Protein AF-A0A4Q3UZF4-F1 (afdb_monomer)

Mean predicted aligned error: 8.97 Å

Secondary structure (DSSP, 8-state):
--SSTTTTTTS-----PPP-EEEEEEEEEETTEEEEEEEEEEHHHHHHHHHS--TTEEEGGGGEEEE--STT--EEEE--EEEEEEETTEEEEEEEEEEPPPS--TTSSGGG--EEEEEEEETTEEEEEEEE-TT--SSEEEEEEEEETTPPPEEEEEEHHHHHH--

Structure (mmCIF, N/CA/C/O backbone):
data_AF-A0A4Q3UZF4-F1
#
_entry.id   AF-A0A4Q3UZF4-F1
#
loop_
_atom_site.group_PDB
_atom_site.id
_atom_site.type_symbol
_atom_site.label_atom_id
_atom_site.label_alt_id
_atom_site.label_comp_id
_atom_site.label_asym_id
_atom_site.label_entity_id
_atom_site.label_seq_id
_atom_site.pdbx_PDB_ins_code
_atom_site.Cartn_x
_atom_site.Cartn_y
_atom_site.Cartn_z
_atom_site.occupancy
_atom_site.B_iso_or_equiv
_atom_site.auth_seq_id
_atom_site.auth_comp_id
_atom_site.auth_asym_id
_atom_site.auth_atom_id
_atom_site.pdbx_PDB_model_num
ATOM 1 N N . MET A 1 1 ? 32.418 9.146 -54.379 1.00 48.56 1 MET A N 1
ATOM 2 C CA . MET A 1 1 ? 31.171 9.665 -53.769 1.00 48.56 1 MET A CA 1
ATOM 3 C C . MET A 1 1 ? 30.670 8.679 -52.709 1.00 48.56 1 MET A C 1
ATOM 5 O O . MET A 1 1 ? 29.606 8.103 -52.853 1.00 48.56 1 MET A O 1
ATOM 9 N N . LEU A 1 2 ? 31.470 8.438 -51.662 1.00 50.88 2 LEU A N 1
ATOM 10 C CA . LEU A 1 2 ? 31.242 7.366 -50.677 1.00 50.88 2 LEU A CA 1
ATOM 11 C C . LEU A 1 2 ? 31.530 7.867 -49.247 1.00 50.88 2 LEU A C 1
ATOM 13 O O . LEU A 1 2 ? 32.236 7.228 -48.479 1.00 50.88 2 LEU A O 1
ATOM 17 N N . ARG A 1 3 ? 31.091 9.090 -48.927 1.00 49.50 3 ARG A N 1
ATOM 18 C CA . ARG A 1 3 ? 31.349 9.731 -47.620 1.00 49.50 3 ARG A CA 1
ATOM 19 C C . ARG A 1 3 ? 30.110 10.315 -46.938 1.00 49.50 3 ARG A C 1
ATOM 21 O O . ARG A 1 3 ? 30.219 10.777 -45.814 1.00 49.50 3 ARG A O 1
ATOM 28 N N . ILE A 1 4 ? 28.942 10.258 -47.579 1.00 53.59 4 ILE A N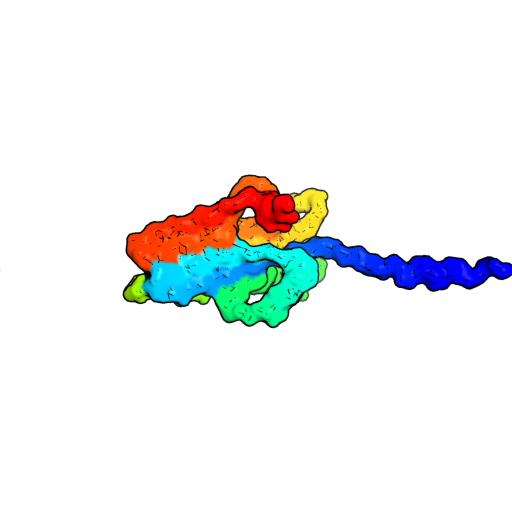 1
ATOM 29 C CA . ILE A 1 4 ? 27.703 10.862 -47.051 1.00 53.59 4 ILE A CA 1
ATOM 30 C C . ILE A 1 4 ? 26.788 9.813 -46.385 1.00 53.59 4 ILE A C 1
ATOM 32 O O . ILE A 1 4 ? 25.947 10.158 -45.567 1.00 53.59 4 ILE A O 1
ATOM 36 N N . VAL A 1 5 ? 27.001 8.516 -46.638 1.00 54.41 5 VAL A N 1
ATOM 37 C CA . VAL A 1 5 ? 26.122 7.446 -46.119 1.00 54.41 5 VAL A CA 1
ATOM 38 C C . VAL A 1 5 ? 26.369 7.127 -44.632 1.00 54.41 5 VAL A C 1
ATOM 40 O O . VAL A 1 5 ? 25.468 6.648 -43.953 1.00 54.41 5 VAL A O 1
ATOM 43 N N . PHE A 1 6 ? 27.541 7.457 -44.074 1.00 51.72 6 PHE A N 1
ATOM 44 C CA . PHE A 1 6 ? 27.868 7.141 -42.672 1.00 51.72 6 PHE A CA 1
ATOM 45 C C . PHE A 1 6 ? 27.274 8.113 -41.637 1.00 51.72 6 PHE A C 1
ATOM 47 O O . PHE A 1 6 ? 27.162 7.759 -40.468 1.00 51.72 6 PHE A O 1
ATOM 54 N N . LEU A 1 7 ? 26.875 9.322 -42.045 1.00 50.78 7 LEU A N 1
ATOM 55 C CA . LEU A 1 7 ? 26.377 10.355 -41.125 1.00 50.78 7 LEU A CA 1
ATOM 56 C C . LEU A 1 7 ? 24.872 10.248 -40.832 1.00 50.78 7 LEU A C 1
ATOM 58 O O . LEU A 1 7 ? 24.401 10.850 -39.875 1.00 50.78 7 LEU A O 1
ATOM 62 N N . VAL A 1 8 ? 24.126 9.452 -41.605 1.00 52.78 8 VAL A N 1
ATOM 63 C CA . VAL A 1 8 ? 22.668 9.297 -41.438 1.00 52.78 8 VAL A CA 1
ATOM 64 C C . VAL A 1 8 ? 22.308 8.161 -40.464 1.00 52.78 8 VAL A C 1
ATOM 66 O O . VAL A 1 8 ? 21.273 8.221 -39.810 1.00 52.78 8 VAL A O 1
ATOM 69 N N . LEU A 1 9 ? 23.182 7.165 -40.278 1.00 50.00 9 LEU A N 1
ATOM 70 C CA . LEU A 1 9 ? 22.939 6.015 -39.385 1.00 50.00 9 LEU A CA 1
ATOM 71 C C . LEU A 1 9 ? 23.111 6.319 -37.884 1.00 50.00 9 LEU A C 1
ATOM 73 O O . LEU A 1 9 ? 22.697 5.519 -37.052 1.00 50.00 9 LEU A O 1
ATOM 77 N N . LEU A 1 10 ? 23.689 7.470 -37.526 1.00 50.47 10 LEU A N 1
ATOM 78 C CA . LEU A 1 10 ? 23.892 7.893 -36.131 1.00 50.47 10 LEU A CA 1
ATOM 79 C C . LEU A 1 10 ? 22.755 8.768 -35.580 1.00 50.47 10 LEU A C 1
ATOM 81 O O . LEU A 1 10 ? 22.780 9.125 -34.408 1.00 50.47 10 LEU A O 1
ATOM 85 N N . TRP A 1 11 ? 21.770 9.137 -36.404 1.00 47.12 11 TRP A N 1
ATOM 86 C CA . TRP A 1 11 ? 20.652 10.003 -35.992 1.00 47.12 11 TRP A CA 1
ATOM 87 C C . TRP A 1 11 ? 19.342 9.251 -35.744 1.00 47.12 11 TRP A C 1
ATOM 89 O O . TRP A 1 11 ? 18.375 9.837 -35.267 1.00 47.12 11 TRP A O 1
ATOM 99 N N . SER A 1 12 ? 19.308 7.949 -36.022 1.00 47.69 12 SER A N 1
ATOM 100 C CA . SER A 1 12 ? 18.148 7.089 -35.779 1.00 47.69 12 SER A CA 1
ATOM 101 C C . SER A 1 12 ? 18.315 6.165 -34.577 1.00 47.69 12 SER A C 1
ATOM 103 O O . SER A 1 12 ? 17.505 5.257 -34.405 1.00 47.69 12 SER A O 1
ATOM 105 N N . SER A 1 13 ? 19.308 6.390 -33.709 1.00 45.62 13 SER A N 1
ATOM 106 C CA . SER A 1 13 ? 19.276 5.847 -32.349 1.00 45.62 13 SER A CA 1
ATOM 107 C C . SER A 1 13 ? 18.225 6.616 -31.548 1.00 45.62 13 SER A C 1
ATOM 109 O O . SER A 1 13 ? 18.544 7.352 -30.614 1.00 45.62 13 SER A O 1
ATOM 111 N N . GLN A 1 14 ? 16.958 6.482 -31.954 1.00 50.16 14 GLN A N 1
ATOM 112 C CA . GLN A 1 14 ? 15.856 6.663 -31.031 1.00 50.16 14 GLN A CA 1
ATOM 113 C C . GLN A 1 14 ? 16.175 5.722 -29.882 1.00 50.16 14 GLN A C 1
ATOM 115 O O . GLN A 1 14 ? 16.264 4.508 -30.063 1.00 50.16 14 GLN A O 1
ATOM 120 N N . THR A 1 15 ? 16.497 6.311 -28.739 1.00 48.44 15 THR A N 1
ATOM 121 C CA . THR A 1 15 ? 16.644 5.601 -27.486 1.00 48.44 15 THR A CA 1
ATOM 122 C C . THR A 1 15 ? 15.417 4.713 -27.343 1.00 48.44 15 THR A C 1
ATOM 124 O O . THR A 1 15 ? 14.301 5.200 -27.198 1.00 48.44 15 THR A O 1
ATOM 127 N N . ALA A 1 16 ? 15.595 3.401 -27.475 1.00 46.44 16 ALA A N 1
ATOM 128 C CA . ALA A 1 16 ? 14.591 2.457 -27.032 1.00 46.44 16 ALA A CA 1
ATOM 129 C C . ALA A 1 16 ? 14.606 2.563 -25.507 1.00 46.44 16 ALA A C 1
ATOM 131 O O . ALA A 1 16 ? 15.459 1.970 -24.846 1.00 46.44 16 ALA A O 1
ATOM 132 N N . TRP A 1 17 ? 13.760 3.433 -24.956 1.00 53.84 17 TRP A N 1
ATOM 133 C CA . TRP A 1 17 ? 13.537 3.477 -23.520 1.00 53.84 17 TRP A CA 1
ATOM 134 C C . TRP A 1 17 ? 12.964 2.111 -23.155 1.00 53.84 17 TRP A C 1
ATOM 136 O O . TRP A 1 17 ? 11.945 1.704 -23.708 1.00 53.84 17 TRP A O 1
ATOM 146 N N . ALA A 1 18 ? 13.673 1.363 -22.310 1.00 64.12 18 ALA A N 1
ATOM 147 C CA . ALA A 1 18 ? 13.133 0.125 -21.773 1.00 64.12 18 ALA A CA 1
ATOM 148 C C . ALA A 1 18 ? 11.822 0.453 -21.051 1.00 64.12 18 ALA A C 1
ATOM 150 O O . ALA A 1 18 ? 11.775 1.429 -20.299 1.00 64.12 18 ALA A O 1
ATOM 151 N N . ASP A 1 19 ? 10.779 -0.344 -21.286 1.00 73.38 19 ASP A N 1
ATOM 152 C CA . ASP A 1 19 ? 9.473 -0.086 -20.690 1.00 73.38 19 ASP A CA 1
ATOM 153 C C . ASP A 1 19 ? 9.581 -0.044 -19.158 1.00 73.38 19 ASP A C 1
ATOM 155 O O . ASP A 1 19 ? 10.018 -1.002 -18.506 1.00 73.38 19 ASP A O 1
ATOM 159 N N . GLN A 1 20 ? 9.177 1.083 -18.572 1.00 80.62 20 GLN A N 1
ATOM 160 C CA . GLN A 1 20 ? 9.200 1.297 -17.132 1.00 80.62 20 GLN A CA 1
ATOM 161 C C . GLN A 1 20 ? 7.783 1.229 -16.569 1.00 80.62 20 GLN A C 1
ATOM 163 O O . GLN A 1 20 ? 6.908 2.018 -16.924 1.00 80.62 20 GLN A O 1
ATOM 168 N N . LEU A 1 21 ? 7.574 0.291 -15.647 1.00 84.62 21 LEU A N 1
ATOM 169 C CA . LEU A 1 21 ? 6.347 0.177 -14.870 1.00 84.62 21 LEU A CA 1
ATOM 170 C C . LEU A 1 21 ? 6.420 1.080 -13.638 1.00 84.62 21 LEU A C 1
ATOM 172 O O . LEU A 1 21 ? 7.384 1.021 -12.873 1.00 84.62 21 LEU A O 1
ATOM 176 N N . TYR A 1 22 ? 5.356 1.836 -13.402 1.00 88.06 22 TYR A N 1
ATOM 177 C CA . TYR A 1 22 ? 5.153 2.641 -12.208 1.00 88.06 22 TYR A CA 1
ATOM 178 C C . TYR A 1 22 ? 3.962 2.091 -11.432 1.00 88.06 22 TYR A C 1
ATOM 180 O O . TYR A 1 22 ? 2.883 1.929 -11.999 1.00 88.06 22 TYR A O 1
ATOM 188 N N . VAL A 1 23 ? 4.140 1.828 -10.136 1.00 90.12 23 VAL A N 1
ATOM 189 C CA . VAL A 1 23 ? 3.069 1.359 -9.246 1.00 90.12 23 VAL A CA 1
ATOM 190 C C . VAL A 1 23 ? 2.792 2.410 -8.183 1.00 90.12 23 VAL A C 1
ATOM 192 O O . VAL A 1 23 ? 3.702 2.949 -7.559 1.00 90.12 23 VAL A O 1
ATOM 195 N N . PHE A 1 24 ? 1.517 2.691 -7.952 1.00 93.38 24 PHE A N 1
ATOM 196 C CA . PHE A 1 24 ? 1.065 3.680 -6.988 1.00 93.38 24 PHE A CA 1
ATOM 197 C C . PHE A 1 24 ? 0.099 3.057 -5.992 1.00 93.38 24 PHE A C 1
ATOM 199 O O . PHE A 1 24 ? -0.706 2.195 -6.343 1.00 93.38 24 PHE A O 1
ATOM 206 N N . VAL A 1 25 ? 0.131 3.554 -4.757 1.00 95.75 25 VAL A N 1
ATOM 207 C CA . VAL A 1 25 ? -0.878 3.246 -3.740 1.00 95.75 25 VAL A CA 1
ATOM 208 C C . VAL A 1 25 ? -1.564 4.530 -3.314 1.00 95.75 25 VAL A C 1
ATOM 210 O O . VAL A 1 25 ? -0.919 5.441 -2.798 1.00 95.75 25 VAL A O 1
ATOM 213 N N . GLY A 1 26 ? -2.874 4.601 -3.538 1.00 96.31 26 GLY A N 1
ATOM 214 C CA . GLY A 1 26 ? -3.734 5.693 -3.091 1.00 96.31 26 GLY A CA 1
ATOM 215 C C . GLY A 1 26 ? -4.594 5.286 -1.898 1.00 96.31 26 GLY A C 1
ATOM 216 O O . GLY A 1 26 ? -5.150 4.191 -1.900 1.00 96.31 26 GLY A O 1
ATOM 217 N N . VAL A 1 27 ? -4.744 6.172 -0.913 1.00 97.50 27 VAL A N 1
ATOM 218 C CA . VAL A 1 27 ? -5.608 5.999 0.265 1.00 97.50 27 VAL A CA 1
ATOM 219 C C . VAL A 1 27 ? -6.618 7.145 0.324 1.00 97.50 27 VAL A C 1
ATOM 221 O O . VAL A 1 27 ? -6.281 8.273 0.660 1.00 97.50 27 VAL A O 1
ATOM 224 N N . ASP A 1 28 ? -7.873 6.874 -0.005 1.00 97.00 28 ASP A N 1
ATOM 225 C CA . ASP A 1 28 ? -8.987 7.821 0.073 1.00 97.00 28 ASP A CA 1
ATOM 226 C C . ASP A 1 28 ? -9.850 7.519 1.301 1.00 97.00 28 ASP A C 1
ATOM 228 O O . ASP A 1 28 ? -10.301 6.387 1.501 1.00 97.00 28 ASP A O 1
ATOM 232 N N . CYS A 1 29 ? -10.075 8.535 2.128 1.00 95.94 29 CYS A N 1
ATOM 233 C CA . CYS A 1 29 ? -10.799 8.410 3.380 1.00 95.94 29 CYS A CA 1
ATOM 234 C C . CYS A 1 29 ? -11.922 9.437 3.445 1.00 95.94 29 CYS A C 1
ATOM 236 O O . CYS A 1 29 ? -11.708 10.644 3.383 1.00 95.94 29 CYS A O 1
ATOM 238 N N . THR A 1 30 ? -13.137 8.923 3.598 1.00 95.62 30 THR A N 1
ATOM 239 C CA . THR A 1 30 ? -14.368 9.692 3.775 1.00 95.62 30 THR A CA 1
ATOM 240 C C . THR A 1 30 ? -15.115 9.148 4.993 1.00 95.62 30 THR A C 1
ATOM 242 O O . THR A 1 30 ? -14.923 7.978 5.343 1.00 95.62 30 THR A O 1
ATOM 245 N N . PRO A 1 31 ? -16.045 9.913 5.586 1.00 94.88 31 PRO A N 1
ATOM 246 C CA . PRO A 1 31 ? -16.837 9.429 6.716 1.00 94.88 31 PRO A CA 1
ATOM 247 C C . PRO A 1 31 ? -17.636 8.146 6.429 1.00 94.88 31 PRO A C 1
ATOM 249 O O . PRO A 1 31 ? -18.032 7.454 7.362 1.00 94.88 31 PRO A O 1
ATOM 252 N N . GLN A 1 32 ? -17.883 7.810 5.158 1.00 95.75 32 GLN A N 1
ATOM 253 C CA . GLN A 1 32 ? -18.674 6.650 4.736 1.00 95.75 32 GLN A CA 1
ATOM 254 C C . GLN A 1 32 ? -17.826 5.484 4.216 1.00 95.75 32 GLN A C 1
ATOM 256 O O . GLN A 1 32 ? -18.308 4.345 4.188 1.00 95.75 32 GLN A O 1
ATOM 261 N N . ARG A 1 33 ? -16.579 5.743 3.795 1.00 96.69 33 ARG A N 1
ATOM 262 C CA . ARG A 1 33 ? -15.685 4.711 3.259 1.00 96.69 33 ARG A CA 1
ATOM 263 C C . ARG A 1 33 ? -14.205 5.030 3.450 1.00 96.69 33 ARG A C 1
ATOM 265 O O . ARG A 1 33 ? -13.780 6.169 3.272 1.00 96.69 33 ARG A O 1
ATOM 272 N N . ILE A 1 34 ? -13.427 3.976 3.653 1.00 97.56 34 ILE A N 1
ATOM 273 C CA . ILE A 1 34 ? -11.987 3.945 3.393 1.00 97.56 34 ILE A CA 1
ATOM 274 C C . ILE A 1 34 ? -11.803 3.164 2.098 1.00 97.56 34 ILE A C 1
ATOM 276 O O . ILE A 1 34 ? -12.303 2.043 1.986 1.00 97.56 34 ILE A O 1
ATOM 280 N N . GLN A 1 35 ? -11.119 3.742 1.118 1.00 97.81 35 GLN A N 1
ATOM 281 C CA . GLN A 1 35 ? -10.757 3.070 -0.120 1.00 97.81 35 GLN A CA 1
ATOM 282 C C . GLN A 1 35 ? -9.257 3.174 -0.352 1.00 97.81 35 GLN A C 1
ATOM 284 O O . GLN A 1 35 ? -8.687 4.255 -0.388 1.00 97.81 35 GLN A O 1
ATOM 289 N N . ILE 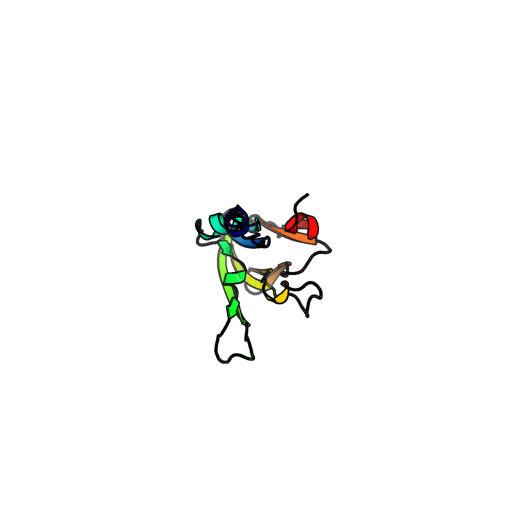A 1 36 ? -8.639 2.030 -0.592 1.00 97.88 36 ILE A N 1
ATOM 290 C CA . ILE A 1 36 ? -7.244 1.914 -0.978 1.00 97.88 36 ILE A CA 1
ATOM 291 C C . ILE A 1 36 ? -7.224 1.362 -2.393 1.00 97.88 36 ILE A C 1
ATOM 293 O O . ILE A 1 36 ? -8.000 0.453 -2.711 1.00 97.88 36 ILE A O 1
ATOM 297 N N . LYS A 1 37 ? -6.399 1.944 -3.257 1.00 96.81 37 LYS A N 1
ATOM 298 C CA . LYS A 1 37 ? -6.245 1.518 -4.649 1.00 96.81 37 LYS A CA 1
ATOM 299 C C . LYS A 1 37 ? -4.779 1.298 -4.962 1.00 96.81 37 LYS A C 1
ATOM 301 O O . LYS A 1 37 ? -3.958 2.155 -4.642 1.00 96.81 37 LYS A O 1
ATOM 306 N N . PHE A 1 38 ? -4.499 0.175 -5.608 1.00 94.12 38 PHE A N 1
ATOM 307 C CA . PHE A 1 38 ? -3.234 -0.056 -6.285 1.00 94.12 38 PHE A CA 1
ATOM 308 C C . PHE A 1 38 ? -3.447 0.279 -7.754 1.00 94.12 38 PHE A C 1
ATOM 310 O O . PHE A 1 38 ? -4.379 -0.217 -8.387 1.00 94.12 38 PHE A O 1
ATOM 317 N N . GLU A 1 39 ? -2.621 1.173 -8.270 1.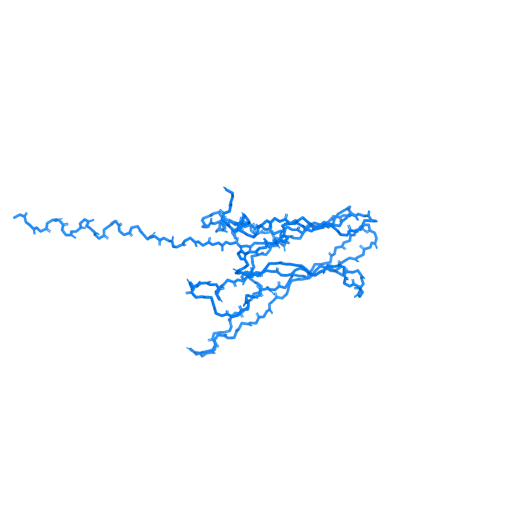00 92.62 39 GLU A N 1
ATOM 318 C CA . GLU A 1 39 ? -2.693 1.660 -9.642 1.00 92.62 39 GLU A CA 1
ATOM 319 C C . GLU A 1 39 ? -1.353 1.416 -10.317 1.00 92.62 39 GLU A C 1
ATOM 321 O O . GLU A 1 39 ? -0.311 1.418 -9.660 1.00 92.62 39 GLU A O 1
ATOM 326 N N . ARG A 1 40 ? -1.383 1.211 -11.631 1.00 88.69 40 ARG A N 1
ATOM 327 C CA . ARG A 1 40 ? -0.185 0.992 -12.429 1.00 88.69 40 ARG A CA 1
ATOM 328 C C . ARG A 1 40 ? -0.240 1.799 -13.708 1.00 88.69 40 ARG A C 1
ATOM 330 O O . ARG A 1 40 ? -1.315 1.961 -14.279 1.00 88.69 40 ARG A O 1
ATOM 337 N N . ALA A 1 41 ? 0.914 2.246 -14.167 1.00 89.75 41 ALA A N 1
ATOM 338 C CA . ALA A 1 41 ? 1.061 2.962 -15.422 1.00 89.75 41 ALA A CA 1
ATOM 339 C C . ALA A 1 41 ? 2.424 2.649 -16.035 1.00 89.75 41 ALA A C 1
ATOM 341 O O . ALA A 1 41 ? 3.390 2.411 -15.310 1.00 89.75 41 ALA A O 1
ATOM 342 N N . TRP A 1 42 ? 2.495 2.641 -17.362 1.00 86.50 42 TRP A N 1
ATOM 343 C CA . TRP A 1 42 ? 3.738 2.400 -18.091 1.00 86.50 42 TRP A CA 1
ATOM 344 C C . TRP A 1 42 ? 4.264 3.703 -18.688 1.00 86.50 42 TRP A C 1
ATOM 346 O O . TRP A 1 42 ? 3.490 4.536 -19.167 1.00 86.50 42 TRP A O 1
ATOM 356 N N . ASN A 1 43 ? 5.587 3.856 -18.699 1.00 87.31 43 ASN A N 1
ATOM 357 C CA . ASN A 1 43 ? 6.296 4.901 -19.438 1.00 87.31 43 ASN A CA 1
ATOM 358 C C . ASN A 1 43 ? 5.745 6.308 -19.131 1.00 87.31 43 ASN A C 1
ATOM 360 O O . ASN A 1 43 ? 5.543 6.662 -17.968 1.00 87.31 43 ASN A O 1
ATOM 364 N N . GLY A 1 44 ? 5.460 7.100 -20.171 1.00 89.12 44 GLY A N 1
ATOM 365 C CA . GLY A 1 44 ? 5.004 8.485 -20.046 1.00 89.12 44 GLY A CA 1
ATOM 366 C C . GLY A 1 44 ? 3.710 8.668 -19.243 1.00 89.12 44 GLY A C 1
ATOM 367 O O . GLY A 1 44 ? 3.521 9.720 -18.638 1.00 89.12 44 GLY A O 1
ATOM 368 N N . GLU A 1 45 ? 2.832 7.660 -19.166 1.00 90.12 45 GLU A N 1
ATOM 369 C CA . GLU A 1 45 ? 1.655 7.728 -18.287 1.00 90.12 45 GLU A CA 1
ATOM 370 C C . GLU A 1 45 ? 2.076 7.711 -16.810 1.00 90.12 45 GLU A C 1
ATOM 372 O O . GLU A 1 45 ? 1.575 8.496 -16.003 1.00 90.12 45 GLU A O 1
ATOM 377 N N . GLY A 1 46 ? 3.043 6.863 -16.458 1.00 89.75 46 GLY A N 1
ATOM 378 C CA . GLY A 1 46 ? 3.591 6.805 -15.106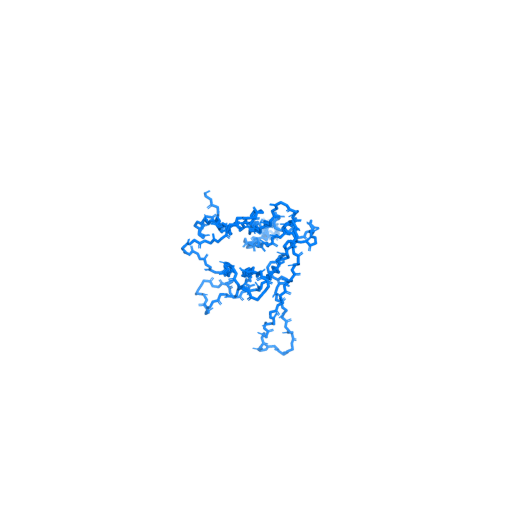 1.00 89.75 46 GLY A CA 1
ATOM 379 C C . GLY A 1 46 ? 4.354 8.074 -14.735 1.00 89.75 46 GLY A C 1
ATOM 380 O O . GLY A 1 46 ? 4.170 8.604 -13.637 1.00 89.75 46 GLY A O 1
ATOM 381 N N . GLU A 1 47 ? 5.130 8.624 -15.670 1.00 91.50 47 GLU A N 1
ATOM 382 C CA . GLU A 1 47 ? 5.781 9.928 -15.504 1.00 91.50 47 GLU A CA 1
ATOM 383 C C . GLU A 1 47 ? 4.757 11.048 -15.281 1.00 91.50 47 GLU A C 1
ATOM 385 O O . GLU A 1 47 ? 4.896 11.853 -14.357 1.00 91.50 47 GLU A O 1
ATOM 390 N N . LEU A 1 48 ? 3.671 11.066 -16.058 1.00 92.06 48 LEU A N 1
ATOM 391 C CA . LEU A 1 48 ? 2.589 12.029 -15.874 1.00 92.06 48 LEU A CA 1
ATOM 392 C C . LEU A 1 48 ? 1.960 11.890 -14.481 1.00 92.06 48 LEU A C 1
ATOM 394 O O . LEU A 1 48 ? 1.765 12.892 -13.790 1.00 92.06 48 LEU A O 1
ATOM 398 N N . MET A 1 49 ? 1.704 10.665 -14.020 1.00 91.06 49 MET A N 1
ATOM 399 C CA . MET A 1 49 ? 1.177 10.421 -12.674 1.00 91.06 49 MET A CA 1
ATOM 400 C C . MET A 1 49 ? 2.125 10.899 -11.567 1.00 91.06 49 MET A C 1
ATOM 402 O O . MET A 1 49 ? 1.653 11.408 -10.548 1.00 91.06 49 MET A O 1
ATOM 406 N N . LEU A 1 50 ? 3.445 10.800 -11.764 1.00 90.69 50 LEU A N 1
ATOM 407 C CA . LEU A 1 50 ? 4.436 11.344 -10.828 1.00 90.69 50 LEU A CA 1
ATOM 408 C C . LEU A 1 50 ? 4.387 12.868 -10.733 1.00 90.69 50 LEU A C 1
ATOM 410 O O . LEU A 1 50 ? 4.632 13.411 -9.653 1.00 90.69 50 LEU A O 1
ATOM 414 N N . THR A 1 51 ? 4.076 13.559 -11.833 1.00 90.50 51 THR A N 1
ATOM 415 C CA . THR A 1 51 ? 3.905 15.022 -11.824 1.00 90.50 51 THR A CA 1
ATOM 416 C C . THR A 1 51 ? 2.578 15.446 -11.187 1.00 90.50 51 THR A C 1
ATOM 418 O O . THR A 1 51 ? 2.517 16.465 -10.501 1.00 90.50 51 THR A O 1
ATOM 421 N N . GLN A 1 52 ? 1.523 14.637 -11.322 1.00 87.94 52 GLN A N 1
ATOM 422 C CA . GLN A 1 52 ? 0.187 14.891 -10.768 1.00 87.94 52 GLN A CA 1
ATOM 423 C C . GLN A 1 52 ? 0.040 14.386 -9.322 1.00 87.94 52 GLN A C 1
ATOM 425 O O . GLN A 1 52 ? -0.904 13.662 -8.979 1.00 87.94 52 GLN A O 1
ATOM 430 N N . ARG A 1 53 ? 0.985 14.760 -8.453 1.00 76.31 53 ARG A N 1
ATOM 431 C CA . ARG A 1 53 ? 1.041 14.279 -7.064 1.00 76.31 53 ARG A CA 1
ATOM 432 C C . ARG A 1 53 ? -0.244 14.601 -6.303 1.00 76.31 53 ARG A C 1
ATOM 434 O O . ARG A 1 53 ? -0.689 15.746 -6.260 1.00 76.31 53 ARG A O 1
ATOM 441 N N . ARG A 1 54 ? -0.797 13.590 -5.629 1.00 83.88 54 ARG A N 1
ATOM 442 C CA . ARG A 1 54 ? -1.858 13.763 -4.627 1.00 83.88 54 ARG A CA 1
ATOM 443 C C . ARG A 1 54 ? -1.290 13.450 -3.241 1.00 83.88 54 ARG A C 1
ATOM 445 O O . ARG A 1 54 ? -0.535 12.489 -3.129 1.00 83.88 54 ARG A O 1
ATOM 452 N N . PRO A 1 55 ? -1.655 14.189 -2.177 1.00 85.88 55 PRO A N 1
ATOM 453 C CA . PRO A 1 55 ? -1.077 13.996 -0.838 1.00 85.88 55 PRO A CA 1
ATOM 454 C C . PRO A 1 55 ? -1.256 12.585 -0.262 1.00 85.88 55 PRO A C 1
ATOM 456 O O . PRO A 1 55 ? -0.487 12.147 0.589 1.00 85.88 55 PRO A O 1
ATOM 459 N N . ASN A 1 56 ? -2.287 11.885 -0.723 1.00 91.19 56 ASN A N 1
ATOM 460 C CA . ASN A 1 56 ? -2.705 10.570 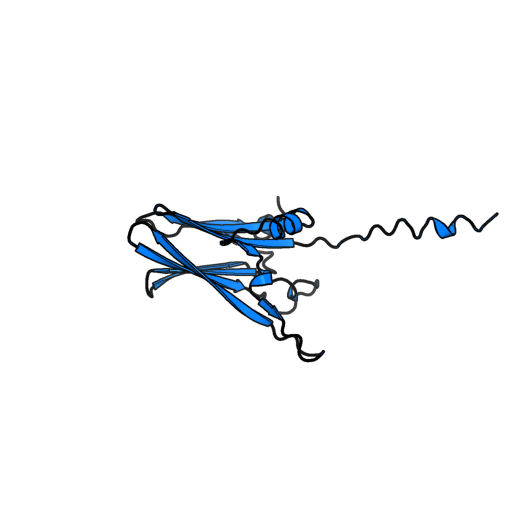-0.265 1.00 91.19 56 ASN A CA 1
ATOM 461 C C . ASN A 1 56 ? -2.430 9.460 -1.291 1.00 91.19 56 ASN A C 1
ATOM 463 O O . ASN A 1 56 ? -3.067 8.408 -1.242 1.00 91.19 56 ASN A O 1
ATOM 467 N N . ARG A 1 57 ? -1.535 9.706 -2.250 1.00 94.62 57 ARG A N 1
ATOM 468 C CA . ARG A 1 57 ? -1.093 8.731 -3.245 1.00 94.62 57 ARG A CA 1
ATOM 469 C C . ARG A 1 57 ? 0.427 8.747 -3.306 1.00 94.62 57 ARG A C 1
ATOM 471 O O . ARG A 1 57 ? 1.019 9.809 -3.462 1.00 94.62 57 ARG A O 1
ATOM 478 N N . TRP A 1 58 ? 1.039 7.574 -3.229 1.00 93.81 58 TRP A N 1
ATOM 479 C CA . TRP A 1 58 ? 2.494 7.429 -3.243 1.00 93.81 58 TRP A CA 1
ATOM 480 C C . TRP A 1 58 ? 2.930 6.510 -4.365 1.00 93.81 58 TRP A C 1
ATOM 482 O O . TRP A 1 58 ? 2.314 5.466 -4.584 1.00 93.81 58 TRP A O 1
ATOM 492 N N . PHE A 1 59 ? 4.001 6.901 -5.047 1.00 92.69 59 PHE A N 1
ATOM 493 C CA . PHE A 1 59 ? 4.746 5.996 -5.907 1.00 92.69 59 PHE A CA 1
ATOM 494 C C . PHE A 1 59 ? 5.526 5.028 -5.020 1.00 92.69 59 PHE A C 1
ATOM 496 O O . PHE A 1 59 ? 6.150 5.446 -4.045 1.00 92.69 59 PHE A O 1
ATOM 503 N N . THR A 1 60 ? 5.478 3.733 -5.311 1.00 90.56 60 THR A N 1
ATOM 504 C CA . THR A 1 60 ? 6.031 2.717 -4.407 1.00 90.56 60 THR A CA 1
ATOM 505 C C . THR A 1 60 ? 7.545 2.821 -4.225 1.00 90.56 60 THR A C 1
ATOM 507 O O . THR A 1 60 ? 8.043 2.491 -3.153 1.00 90.56 60 THR A O 1
ATOM 510 N N . GLU A 1 61 ? 8.285 3.370 -5.191 1.00 86.06 61 GLU A N 1
ATOM 511 C CA . GLU A 1 61 ? 9.722 3.641 -5.021 1.00 86.06 61 GLU A CA 1
ATOM 512 C C . GLU A 1 61 ? 10.013 4.727 -3.974 1.00 86.06 61 GLU A C 1
ATOM 514 O O . GLU A 1 61 ? 11.097 4.753 -3.402 1.00 86.06 61 GLU A O 1
ATOM 519 N N . GLU A 1 62 ? 9.050 5.597 -3.655 1.00 87.62 62 GLU A N 1
ATOM 520 C CA . GLU A 1 62 ? 9.187 6.585 -2.572 1.00 87.62 62 GLU A CA 1
ATOM 521 C C . GLU A 1 62 ? 9.064 5.945 -1.179 1.00 87.62 62 GLU A C 1
ATOM 523 O O . GLU A 1 62 ? 9.296 6.602 -0.160 1.00 87.62 62 GLU A O 1
ATOM 528 N N . LEU A 1 63 ? 8.688 4.662 -1.120 1.00 86.94 63 LEU A N 1
ATOM 529 C CA . LEU A 1 63 ? 8.639 3.865 0.105 1.00 86.94 63 LEU A CA 1
ATOM 530 C C . LEU A 1 63 ? 10.000 3.243 0.442 1.00 86.94 63 LEU A C 1
ATOM 532 O O . LEU A 1 63 ? 10.102 2.455 1.380 1.00 86.94 63 LEU A O 1
ATOM 536 N N . ARG A 1 64 ? 11.061 3.597 -0.286 1.00 83.44 64 ARG A N 1
ATOM 537 C CA . ARG A 1 64 ? 12.431 3.224 0.050 1.00 83.44 64 ARG A CA 1
ATOM 538 C C . ARG A 1 64 ? 13.364 4.425 0.024 1.00 83.44 64 ARG A C 1
ATOM 540 O O . ARG A 1 64 ? 13.191 5.363 -0.747 1.00 83.44 64 ARG A O 1
ATOM 547 N N . LYS A 1 65 ? 14.402 4.358 0.848 1.00 78.06 65 LYS A N 1
ATOM 548 C CA . LYS A 1 65 ? 15.585 5.209 0.758 1.00 78.06 65 LYS A CA 1
ATOM 549 C C . LYS A 1 65 ? 16.775 4.325 0.427 1.00 78.06 65 LYS A C 1
ATOM 551 O O . LYS A 1 65 ? 16.997 3.331 1.113 1.00 78.06 65 LYS A O 1
ATOM 556 N N . VAL A 1 66 ? 17.524 4.680 -0.606 1.00 68.94 66 VAL A N 1
ATOM 557 C CA . VAL A 1 66 ? 18.826 4.069 -0.874 1.00 68.94 66 VAL A CA 1
ATOM 558 C C . VAL A 1 66 ? 19.864 4.974 -0.238 1.00 68.94 66 VAL A C 1
ATOM 560 O O . VAL A 1 66 ? 19.953 6.143 -0.610 1.00 68.94 66 VAL A O 1
ATOM 563 N N . ASP A 1 67 ? 20.588 4.462 0.752 1.00 64.81 67 ASP A N 1
ATOM 564 C CA . ASP A 1 67 ? 21.770 5.165 1.240 1.00 64.81 67 ASP A CA 1
ATOM 565 C C . ASP A 1 67 ? 22.915 4.907 0.252 1.00 64.81 67 ASP A C 1
ATOM 567 O O . ASP A 1 67 ? 23.139 3.773 -0.174 1.00 64.81 67 ASP A O 1
ATOM 571 N N . SER A 1 68 ? 23.586 5.980 -0.160 1.00 56.19 68 SER A N 1
ATOM 572 C CA . SER A 1 68 ? 24.673 5.965 -1.141 1.00 56.19 68 SER A CA 1
ATOM 573 C C . SER A 1 68 ? 26.046 6.044 -0.469 1.00 56.19 68 SER A C 1
ATOM 575 O O . SER A 1 68 ? 26.931 6.718 -0.991 1.00 56.19 68 SER A O 1
ATOM 577 N N . ASP A 1 69 ? 26.203 5.429 0.703 1.00 49.44 69 ASP A N 1
ATOM 578 C CA . ASP A 1 69 ? 27.498 5.376 1.379 1.00 49.44 69 ASP A CA 1
ATOM 579 C C . ASP A 1 69 ? 28.198 4.061 1.005 1.00 49.44 69 ASP A C 1
ATOM 581 O O . ASP A 1 69 ? 27.812 2.979 1.445 1.00 49.44 69 ASP A O 1
ATOM 585 N N . ASP A 1 70 ? 29.222 4.219 0.167 1.00 40.69 70 ASP A N 1
ATOM 586 C CA . ASP A 1 70 ? 30.189 3.250 -0.351 1.00 40.69 70 ASP A CA 1
ATOM 587 C C . ASP A 1 70 ? 29.708 2.245 -1.421 1.00 40.69 70 ASP A C 1
ATOM 589 O O . ASP A 1 70 ? 28.820 1.413 -1.222 1.00 40.69 70 ASP A O 1
ATOM 593 N N . ASP A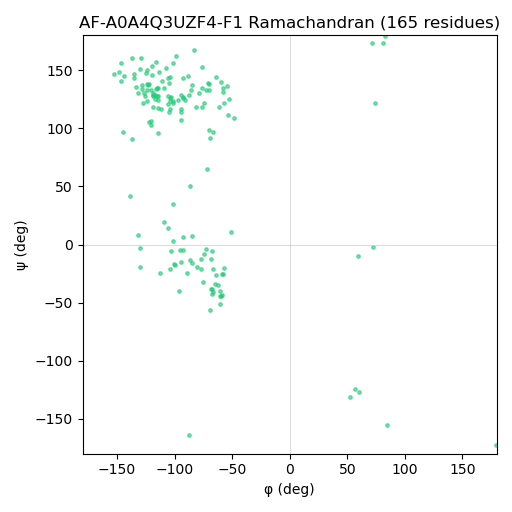 1 71 ? 30.407 2.311 -2.564 1.00 43.81 71 ASP A N 1
ATOM 594 C CA . ASP A 1 71 ? 30.237 1.687 -3.896 1.00 43.81 71 ASP A CA 1
ATOM 595 C C . ASP A 1 71 ? 30.026 0.153 -3.962 1.00 43.81 71 ASP A C 1
ATOM 597 O O . ASP A 1 71 ? 30.090 -0.446 -5.036 1.00 43.81 71 ASP A O 1
ATOM 601 N N . ILE A 1 72 ? 29.780 -0.528 -2.842 1.00 46.50 72 ILE A N 1
ATOM 602 C CA . ILE A 1 72 ? 29.697 -1.995 -2.779 1.00 46.50 72 ILE A CA 1
ATOM 603 C C . ILE A 1 72 ? 28.424 -2.483 -2.060 1.00 46.50 72 ILE A C 1
ATOM 605 O O . ILE A 1 72 ? 27.997 -3.613 -2.297 1.00 46.50 72 ILE A O 1
ATOM 609 N N . HIS A 1 73 ? 27.750 -1.657 -1.244 1.00 47.22 73 HIS A N 1
ATOM 610 C CA . HIS A 1 73 ? 26.587 -2.108 -0.463 1.00 47.22 73 HIS A CA 1
ATOM 611 C C . HIS A 1 73 ? 25.428 -1.104 -0.474 1.00 47.22 73 HIS A C 1
ATOM 613 O O . HIS A 1 73 ? 25.289 -0.275 0.419 1.00 47.22 73 HIS A O 1
ATOM 619 N N . PHE A 1 74 ? 24.514 -1.243 -1.437 1.00 55.56 74 PHE A N 1
ATOM 620 C CA . PHE A 1 74 ? 23.238 -0.525 -1.410 1.00 55.56 74 PHE A CA 1
ATOM 621 C C . PHE A 1 74 ? 22.370 -1.022 -0.244 1.00 55.56 74 PHE A C 1
ATOM 623 O O . PHE A 1 74 ? 21.665 -2.028 -0.357 1.00 55.56 74 PHE A O 1
ATOM 630 N N . GLN A 1 75 ? 22.389 -0.319 0.889 1.00 56.28 75 GLN A N 1
ATOM 631 C CA . GLN A 1 75 ? 21.409 -0.550 1.947 1.00 56.28 75 GLN A CA 1
ATOM 632 C C . GLN A 1 75 ? 20.111 0.182 1.604 1.00 56.28 75 GLN A C 1
ATOM 634 O O . GLN A 1 75 ? 20.064 1.408 1.492 1.00 56.28 75 GLN A O 1
ATOM 639 N N . THR A 1 76 ? 19.035 -0.589 1.440 1.00 68.19 76 THR A N 1
ATOM 640 C CA . THR A 1 76 ? 17.694 -0.045 1.216 1.00 68.19 76 THR A CA 1
ATOM 641 C C . THR A 1 76 ? 16.966 0.059 2.551 1.00 68.19 76 THR A C 1
ATOM 643 O O . THR A 1 76 ? 16.665 -0.953 3.183 1.00 68.19 76 THR A O 1
ATOM 646 N N . LYS A 1 77 ? 16.671 1.283 2.992 1.00 74.75 77 LYS A N 1
ATOM 647 C CA . LYS A 1 77 ? 15.883 1.547 4.200 1.00 74.75 77 LYS A CA 1
ATOM 648 C C . LYS A 1 77 ? 14.402 1.694 3.840 1.00 74.75 77 LYS A C 1
ATOM 650 O O . LYS A 1 77 ? 14.076 2.514 2.977 1.00 74.75 77 LYS A O 1
ATOM 655 N N . PRO A 1 78 ? 13.493 0.942 4.481 1.00 82.88 78 PRO A N 1
ATOM 656 C CA . PRO A 1 78 ? 12.066 1.074 4.226 1.00 82.88 78 PRO A CA 1
ATOM 657 C C . PRO A 1 78 ? 11.519 2.396 4.782 1.00 82.88 78 PRO A C 1
ATOM 659 O O . PRO A 1 78 ? 11.861 2.805 5.891 1.00 82.88 78 PRO A O 1
ATOM 662 N N . ILE A 1 79 ? 10.633 3.045 4.027 1.00 89.06 79 ILE A N 1
ATOM 663 C CA . ILE A 1 79 ? 9.855 4.215 4.440 1.00 89.06 79 ILE A CA 1
ATOM 664 C C . ILE A 1 79 ? 8.381 3.817 4.475 1.00 89.06 79 ILE A C 1
ATOM 666 O O . ILE A 1 79 ? 7.780 3.526 3.444 1.00 89.06 79 ILE A O 1
ATOM 670 N N . SER A 1 80 ? 7.775 3.881 5.655 1.00 94.00 80 SER A N 1
ATOM 671 C CA . SER A 1 80 ? 6.336 3.668 5.819 1.00 94.00 80 SER A CA 1
ATOM 672 C C . SER A 1 80 ? 5.570 4.990 5.746 1.00 94.00 80 SER A C 1
ATOM 674 O O . SER A 1 80 ? 6.022 6.015 6.264 1.00 94.00 80 SER A O 1
ATOM 676 N N . LYS A 1 81 ? 4.379 4.975 5.144 1.00 95.81 81 LYS A N 1
ATOM 677 C CA . LYS A 1 81 ? 3.414 6.085 5.185 1.00 95.81 81 LYS A CA 1
ATOM 678 C C . LYS A 1 81 ? 2.227 5.683 6.044 1.00 95.81 81 LYS A C 1
ATOM 680 O O . LYS A 1 81 ? 1.697 4.589 5.885 1.00 95.81 81 LYS A O 1
ATOM 685 N N . THR A 1 82 ? 1.792 6.570 6.930 1.00 96.69 82 THR A N 1
ATOM 686 C CA . THR A 1 82 ? 0.652 6.316 7.816 1.00 96.69 82 THR A CA 1
ATOM 687 C C . THR A 1 82 ? -0.431 7.352 7.568 1.00 96.69 82 THR A C 1
ATOM 689 O O . THR A 1 82 ? -0.145 8.546 7.532 1.00 96.69 82 THR A O 1
ATOM 692 N N . VAL A 1 83 ? -1.672 6.892 7.431 1.00 96.75 83 VAL A N 1
ATOM 693 C CA . VAL A 1 83 ? -2.871 7.725 7.307 1.00 96.75 83 VAL A CA 1
ATOM 694 C C . VAL A 1 83 ? -3.855 7.329 8.396 1.00 96.75 83 VAL A C 1
ATOM 696 O O . VAL A 1 83 ? -4.125 6.142 8.594 1.00 96.75 83 VAL A O 1
ATOM 699 N N . LEU A 1 84 ? -4.402 8.323 9.089 1.00 97.12 84 LEU A N 1
ATOM 700 C CA . LEU A 1 84 ? -5.529 8.136 9.996 1.00 97.12 84 LEU A CA 1
ATOM 701 C C . LEU A 1 84 ? -6.820 8.444 9.243 1.00 97.12 84 LEU A C 1
ATOM 703 O O . LEU A 1 84 ? -6.937 9.480 8.591 1.00 97.12 84 LEU A O 1
ATOM 707 N N . CYS A 1 85 ? -7.772 7.522 9.312 1.00 96.44 85 CYS A N 1
ATOM 708 C CA . CYS A 1 85 ? -9.032 7.606 8.594 1.00 96.44 85 CYS A CA 1
ATOM 709 C C . CYS A 1 85 ? -10.197 7.437 9.556 1.00 96.44 85 CYS A C 1
ATOM 711 O O . CYS A 1 85 ? -10.246 6.472 10.315 1.00 96.44 85 CYS A O 1
ATOM 713 N N . HIS A 1 86 ? -11.160 8.351 9.487 1.00 95.25 86 HIS A N 1
ATOM 714 C CA . HIS A 1 86 ? -12.369 8.289 10.297 1.00 95.25 86 HIS A CA 1
ATOM 715 C C . HIS A 1 86 ? -13.549 7.814 9.458 1.00 95.25 86 HIS A C 1
ATOM 717 O O . HIS A 1 86 ? -13.886 8.407 8.435 1.00 95.25 86 HIS A O 1
ATOM 723 N N . LEU A 1 87 ? -14.172 6.732 9.912 1.00 94.44 87 LEU A N 1
ATOM 724 C CA . LEU A 1 87 ? -15.356 6.135 9.316 1.00 94.44 87 LEU A CA 1
ATOM 725 C C . LEU A 1 87 ? -16.503 6.287 10.319 1.00 94.44 87 LEU A C 1
ATOM 727 O O . LEU A 1 87 ? -16.614 5.527 11.285 1.00 94.44 87 LEU A O 1
ATOM 731 N N . GLY A 1 88 ? -17.300 7.339 10.146 1.00 91.75 88 GLY A N 1
ATOM 732 C CA . GLY A 1 88 ? -18.113 7.893 11.227 1.00 91.75 88 GLY A CA 1
ATOM 733 C C . GLY A 1 88 ? -17.223 8.286 12.411 1.00 91.75 88 GLY A C 1
ATOM 734 O O . GLY A 1 88 ? -16.248 9.011 12.240 1.00 91.75 88 GLY A O 1
ATOM 735 N N . ASN A 1 89 ? -17.523 7.749 13.594 1.00 91.75 89 ASN A N 1
ATOM 736 C CA . ASN A 1 89 ? -16.775 8.022 14.830 1.00 91.75 89 ASN A CA 1
ATOM 737 C C . ASN A 1 89 ? -15.653 7.006 15.110 1.00 91.75 89 ASN A C 1
ATOM 739 O O . ASN A 1 89 ? -15.077 7.006 16.195 1.00 91.75 89 ASN A O 1
ATOM 743 N N . VAL A 1 90 ? -15.377 6.092 14.176 1.00 94.25 90 VAL A N 1
ATOM 744 C CA . VAL A 1 90 ? -14.361 5.050 14.355 1.00 94.25 90 VAL A CA 1
ATOM 745 C C . VAL A 1 90 ? -13.099 5.441 13.601 1.00 94.25 90 VAL A C 1
ATOM 747 O O . VAL A 1 90 ? -13.137 5.652 12.390 1.00 94.25 90 VAL A O 1
ATOM 750 N N . GLU A 1 91 ? -11.975 5.506 14.309 1.00 95.94 91 GLU A N 1
ATOM 751 C CA . GLU A 1 91 ? -10.658 5.711 13.710 1.00 95.94 91 GLU A CA 1
ATOM 752 C C . GLU A 1 91 ? -10.045 4.389 13.230 1.00 95.94 91 GLU A C 1
ATOM 754 O O . GLU A 1 91 ? -10.075 3.359 13.912 1.00 95.94 91 GLU A O 1
ATOM 759 N N . PHE A 1 92 ? -9.454 4.449 12.044 1.00 97.50 92 PHE A N 1
ATOM 760 C CA . PHE A 1 92 ? -8.642 3.409 11.445 1.00 97.50 92 PHE A CA 1
ATOM 761 C C . PHE A 1 92 ? -7.262 3.972 11.137 1.00 97.50 92 PHE A C 1
ATOM 763 O O . PHE A 1 92 ? -7.133 5.071 10.597 1.00 97.50 92 PHE A O 1
ATOM 770 N N . ARG A 1 93 ? -6.228 3.179 11.410 1.00 97.88 93 ARG A N 1
ATOM 771 C CA . ARG A 1 93 ? -4.853 3.496 11.026 1.00 97.88 93 ARG A CA 1
ATOM 772 C C . ARG A 1 93 ? -4.469 2.648 9.824 1.00 97.88 93 ARG A C 1
ATOM 774 O O . ARG A 1 93 ? -4.422 1.422 9.921 1.00 97.88 93 ARG A O 1
ATOM 781 N N . VAL A 1 94 ? -4.200 3.304 8.703 1.00 97.88 94 VAL A N 1
ATOM 782 C CA . VAL A 1 94 ? -3.729 2.686 7.462 1.00 97.88 94 VAL A CA 1
ATOM 783 C C . VAL A 1 94 ? -2.230 2.922 7.357 1.00 97.88 94 VAL A C 1
ATOM 785 O O . VAL A 1 94 ? -1.784 4.066 7.372 1.00 97.88 94 VAL A O 1
ATOM 788 N N . VAL A 1 95 ? -1.451 1.851 7.258 1.00 97.81 95 VAL A N 1
ATOM 789 C CA . VAL A 1 95 ? 0.002 1.901 7.076 1.00 97.81 95 VAL A CA 1
ATOM 790 C C . VAL A 1 95 ? 0.341 1.322 5.710 1.00 97.81 95 VAL A C 1
ATOM 792 O O . VAL A 1 95 ? -0.028 0.190 5.409 1.00 97.81 95 VAL A O 1
ATOM 795 N N . VAL A 1 96 ? 1.048 2.090 4.892 1.00 97.00 96 VAL A N 1
ATOM 796 C CA . VAL A 1 96 ? 1.596 1.667 3.603 1.00 97.00 96 VAL A CA 1
ATOM 797 C C . VAL A 1 96 ? 3.095 1.461 3.785 1.00 97.00 96 VAL A C 1
ATOM 799 O O . VAL A 1 96 ? 3.828 2.406 4.067 1.00 97.00 96 VAL A O 1
ATOM 802 N N . ASN A 1 97 ? 3.538 0.218 3.659 1.00 94.19 97 ASN A N 1
ATOM 803 C CA . ASN A 1 97 ? 4.928 -0.207 3.763 1.00 94.19 97 ASN A CA 1
ATOM 804 C C . ASN A 1 97 ? 5.464 -0.577 2.375 1.00 94.19 97 ASN A C 1
ATOM 806 O O . ASN A 1 97 ? 4.683 -1.039 1.537 1.00 94.19 97 ASN A O 1
ATOM 810 N N . PRO A 1 98 ? 6.777 -0.450 2.126 1.00 89.88 98 PRO A N 1
ATOM 811 C CA . PRO A 1 98 ? 7.370 -1.060 0.946 1.00 89.88 98 PRO A CA 1
ATOM 812 C C . PRO A 1 98 ? 7.246 -2.583 1.033 1.00 89.88 98 PRO A C 1
ATOM 814 O O . PRO A 1 98 ? 7.372 -3.170 2.110 1.00 89.88 98 PRO A O 1
ATOM 817 N N . GLN A 1 99 ? 7.027 -3.220 -0.112 1.00 88.25 99 GLN A N 1
ATOM 818 C CA . GLN A 1 99 ? 7.078 -4.672 -0.241 1.00 88.25 99 GLN A CA 1
ATOM 819 C C . GLN A 1 99 ? 8.147 -5.021 -1.279 1.00 88.25 99 GLN A C 1
ATOM 821 O O . GLN A 1 99 ? 7.968 -4.802 -2.477 1.00 88.25 99 GLN A O 1
ATOM 826 N N . PHE A 1 100 ? 9.278 -5.534 -0.804 1.00 79.12 100 PHE A N 1
ATOM 827 C CA . PHE A 1 100 ? 10.398 -5.937 -1.651 1.00 79.12 100 PHE A CA 1
ATOM 828 C C . PHE A 1 100 ? 10.233 -7.390 -2.097 1.00 79.12 100 PHE A C 1
ATOM 830 O O . PHE A 1 100 ? 9.734 -8.220 -1.334 1.00 79.12 100 PHE A O 1
ATOM 837 N N . ALA A 1 101 ? 10.654 -7.694 -3.324 1.00 72.62 101 ALA A N 1
ATOM 838 C CA . ALA A 1 101 ? 10.669 -9.062 -3.818 1.00 72.62 101 ALA A CA 1
ATOM 839 C C . ALA A 1 101 ? 11.755 -9.887 -3.100 1.00 72.62 101 ALA A C 1
ATOM 841 O O . ALA A 1 101 ? 12.865 -9.384 -2.892 1.00 72.62 101 ALA A O 1
ATOM 842 N N . PRO A 1 102 ? 11.476 -11.142 -2.712 1.00 58.44 102 PRO A N 1
ATOM 843 C CA . PRO A 1 102 ? 12.498 -12.025 -2.170 1.00 58.44 102 PRO A CA 1
ATOM 844 C C . PRO A 1 102 ? 13.413 -12.568 -3.285 1.00 58.44 102 PRO A C 1
ATOM 846 O O . PRO A 1 102 ? 12.936 -13.065 -4.301 1.00 58.44 102 PRO A O 1
ATOM 849 N N . GLY A 1 103 ? 14.731 -12.552 -3.060 1.00 51.22 103 GLY A N 1
ATOM 850 C CA . GLY A 1 103 ? 15.717 -13.212 -3.929 1.00 51.22 103 GLY A CA 1
ATOM 851 C C . GLY A 1 103 ? 16.155 -12.421 -5.171 1.00 51.22 103 GLY A C 1
ATOM 852 O O . GLY A 1 103 ? 15.736 -11.293 -5.414 1.00 51.22 103 GLY A O 1
ATOM 853 N N . TRP A 1 104 ? 17.064 -13.018 -5.946 1.00 43.81 104 TRP A N 1
ATOM 854 C CA . TRP A 1 104 ? 17.553 -12.482 -7.220 1.00 43.81 104 TRP A CA 1
ATOM 855 C C . TRP A 1 104 ? 16.713 -13.052 -8.370 1.00 43.81 104 TRP A C 1
ATOM 857 O O . TRP A 1 104 ? 16.570 -14.269 -8.475 1.00 43.81 104 TRP A O 1
ATOM 867 N N . HIS A 1 105 ? 16.151 -12.193 -9.225 1.00 45.00 105 HIS A N 1
ATOM 868 C CA . HIS A 1 105 ? 15.339 -12.628 -10.366 1.00 45.00 105 HIS A CA 1
ATOM 869 C C . HIS A 1 105 ? 16.234 -12.810 -11.609 1.00 45.00 105 HIS A C 1
ATOM 871 O O . HIS A 1 105 ? 16.900 -11.848 -12.006 1.00 45.00 105 HIS A O 1
ATOM 877 N N . PRO A 1 106 ? 16.240 -13.990 -12.261 1.00 39.25 106 PRO A N 1
ATOM 878 C CA . PRO A 1 106 ? 17.187 -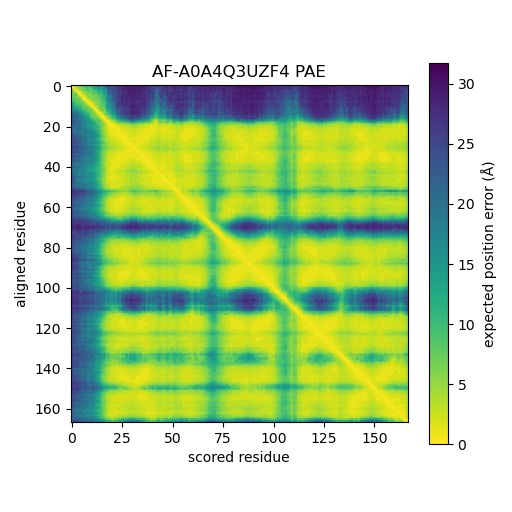14.330 -13.332 1.00 39.25 106 PRO A CA 1
ATOM 879 C C . PRO A 1 106 ? 17.043 -13.532 -14.633 1.00 39.25 106 PRO A C 1
ATOM 881 O O . PRO A 1 106 ? 17.878 -13.659 -15.522 1.00 39.25 106 PRO A O 1
ATOM 884 N N . VAL A 1 107 ? 16.019 -12.683 -14.732 1.00 42.81 107 VAL A N 1
ATOM 885 C CA . VAL A 1 107 ? 15.735 -11.833 -15.899 1.00 42.81 107 VAL A CA 1
ATOM 886 C C . VAL A 1 107 ? 16.187 -10.372 -15.699 1.00 42.81 107 VAL A C 1
ATOM 888 O O . VAL A 1 107 ? 15.982 -9.539 -16.575 1.00 42.81 107 VAL A O 1
ATOM 891 N N . GLY A 1 108 ? 16.820 -10.039 -14.563 1.00 49.16 108 GLY A N 1
ATOM 892 C CA . GLY A 1 108 ? 17.207 -8.660 -14.235 1.00 49.16 108 GLY A CA 1
ATOM 893 C C . GLY A 1 108 ? 16.023 -7.736 -13.875 1.00 49.16 108 GLY A C 1
ATOM 894 O O . GLY A 1 108 ? 14.863 -8.130 -13.923 1.00 49.16 108 GLY A O 1
ATOM 895 N N . HIS A 1 109 ? 16.336 -6.506 -13.437 1.00 50.38 109 HIS A N 1
ATOM 896 C CA . HIS A 1 109 ? 15.452 -5.370 -13.058 1.00 50.38 109 HIS A CA 1
ATOM 897 C C . HIS A 1 109 ? 14.416 -5.537 -11.934 1.00 50.38 109 HIS A C 1
ATOM 899 O O . HIS A 1 109 ? 13.866 -4.549 -11.448 1.00 50.38 109 HIS A O 1
ATOM 905 N N . CYS A 1 110 ? 14.189 -6.746 -11.448 1.00 56.94 110 CYS A N 1
ATOM 906 C CA . CYS A 1 110 ? 13.244 -6.990 -10.362 1.00 56.94 110 CYS A CA 1
ATOM 907 C C . CYS A 1 110 ? 13.713 -6.413 -9.008 1.00 56.94 110 CYS A C 1
ATOM 909 O O . CYS A 1 110 ? 12.942 -5.799 -8.277 1.00 56.94 110 CYS A O 1
ATOM 911 N N . ALA A 1 111 ? 15.019 -6.504 -8.725 1.00 41.62 111 ALA A N 1
ATOM 912 C CA . ALA A 1 111 ? 15.641 -5.981 -7.503 1.00 41.62 111 ALA A CA 1
ATOM 913 C C . ALA A 1 111 ? 15.665 -4.440 -7.411 1.00 41.62 111 ALA A C 1
ATOM 915 O O . ALA A 1 111 ? 15.952 -3.892 -6.351 1.00 41.62 111 ALA A O 1
ATOM 916 N N . THR A 1 112 ? 15.374 -3.731 -8.508 1.00 48.38 112 THR A N 1
ATOM 917 C CA . THR A 1 112 ? 15.300 -2.259 -8.532 1.00 48.38 112 THR A CA 1
ATOM 918 C C . THR A 1 112 ? 13.885 -1.719 -8.356 1.00 48.38 112 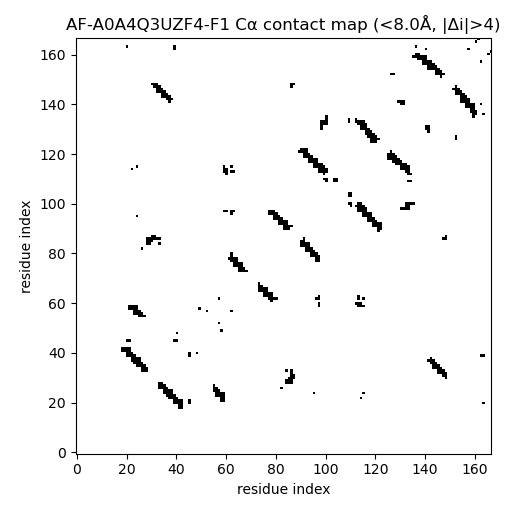THR A C 1
ATOM 920 O O . THR A 1 112 ? 13.721 -0.502 -8.299 1.00 48.38 112 THR A O 1
ATOM 923 N N . ARG A 1 113 ? 12.879 -2.602 -8.296 1.00 69.00 113 ARG A N 1
ATOM 924 C CA . ARG A 1 113 ? 11.471 -2.232 -8.179 1.00 69.00 113 ARG A CA 1
ATOM 925 C C . ARG A 1 113 ? 10.977 -2.454 -6.745 1.00 69.00 113 ARG A C 1
ATOM 927 O O . ARG A 1 113 ? 11.362 -3.415 -6.080 1.00 69.00 113 ARG A O 1
ATOM 934 N N . THR A 1 114 ? 10.097 -1.583 -6.273 1.00 75.69 114 THR A N 1
ATOM 935 C CA . THR A 1 114 ? 9.477 -1.637 -4.946 1.00 75.69 114 THR A CA 1
ATOM 936 C C . THR A 1 114 ? 7.976 -1.812 -5.115 1.00 75.69 114 THR A C 1
ATOM 938 O O . THR A 1 114 ? 7.334 -1.036 -5.816 1.00 75.69 114 THR A O 1
ATOM 941 N N . GLY A 1 115 ? 7.401 -2.835 -4.490 1.00 88.81 115 GLY A N 1
ATOM 942 C CA . GLY A 1 115 ? 5.958 -2.993 -4.364 1.00 88.81 115 GLY A CA 1
ATOM 943 C C . GLY A 1 115 ? 5.438 -2.271 -3.124 1.00 88.81 115 GLY A C 1
ATOM 944 O O . GLY A 1 115 ? 6.137 -1.470 -2.499 1.00 88.81 115 GLY A O 1
ATOM 945 N N . ALA A 1 116 ? 4.220 -2.589 -2.708 1.00 92.81 116 ALA A N 1
ATOM 946 C CA . ALA A 1 116 ? 3.678 -2.057 -1.467 1.00 92.81 116 ALA A CA 1
ATOM 947 C C . ALA A 1 116 ? 2.803 -3.066 -0.742 1.00 92.81 116 ALA A C 1
ATOM 949 O O . ALA A 1 116 ? 2.047 -3.829 -1.344 1.00 92.81 116 ALA A O 1
ATOM 950 N N . ARG A 1 117 ? 2.872 -2.998 0.584 1.00 95.06 117 ARG A N 1
ATOM 951 C CA . ARG A 1 117 ? 2.008 -3.718 1.506 1.00 95.06 117 ARG A CA 1
ATOM 952 C C . ARG A 1 117 ? 1.239 -2.730 2.352 1.00 95.06 117 ARG A C 1
ATOM 954 O O . ARG A 1 117 ? 1.802 -1.851 2.995 1.00 95.06 117 ARG A O 1
ATOM 961 N N . VAL A 1 118 ? -0.063 -2.921 2.379 1.00 97.25 118 VAL A N 1
ATOM 962 C CA . VAL A 1 118 ? -1.008 -2.112 3.122 1.00 97.25 118 VAL A CA 1
ATOM 963 C C . VAL A 1 118 ? -1.481 -2.898 4.330 1.00 97.25 118 VAL A C 1
ATOM 965 O O . VAL A 1 118 ? -1.958 -4.028 4.223 1.00 97.25 118 VAL A O 1
ATOM 968 N N . GLU A 1 119 ? -1.382 -2.270 5.491 1.00 98.00 119 GLU A N 1
ATOM 969 C CA . GLU A 1 119 ? -1.906 -2.792 6.739 1.00 98.00 119 GLU A CA 1
ATOM 970 C C . GLU A 1 119 ? -2.953 -1.841 7.308 1.00 98.00 119 GLU A C 1
ATOM 972 O O . GLU A 1 119 ? -2.716 -0.640 7.427 1.00 98.00 119 GLU A O 1
ATOM 977 N N . ILE A 1 120 ? -4.117 -2.373 7.675 1.00 97.50 120 ILE A N 1
ATOM 978 C CA . ILE A 1 120 ? -5.211 -1.580 8.243 1.00 97.50 120 ILE A CA 1
ATOM 979 C C . ILE A 1 120 ? -5.484 -2.056 9.658 1.00 97.50 120 ILE A C 1
ATOM 981 O O . ILE A 1 120 ? -5.711 -3.246 9.887 1.00 97.50 120 ILE A O 1
ATOM 985 N N . TYR A 1 121 ? -5.513 -1.115 10.592 1.00 97.44 121 TYR A N 1
ATOM 986 C CA . TYR A 1 121 ? -5.739 -1.352 12.009 1.00 97.44 121 TYR A CA 1
ATOM 987 C C . TYR A 1 121 ? -6.992 -0.622 12.493 1.00 97.44 121 TYR A C 1
ATOM 989 O O . TYR A 1 121 ? -7.274 0.494 12.058 1.00 97.44 121 TYR A O 1
ATOM 997 N N . ARG A 1 122 ? -7.706 -1.237 13.439 1.00 95.44 122 ARG A N 1
ATOM 998 C CA . ARG A 1 122 ? -8.744 -0.597 14.260 1.00 95.44 122 ARG A CA 1
ATOM 999 C C . ARG A 1 122 ? -8.328 -0.730 15.723 1.00 95.44 122 ARG A C 1
ATOM 1001 O O . ARG A 1 122 ? -8.428 -1.820 16.290 1.00 95.44 122 ARG A O 1
ATOM 1008 N N . GLY A 1 123 ? -7.817 0.355 16.305 1.00 93.62 123 GLY A N 1
ATOM 1009 C CA . GLY A 1 123 ? -7.037 0.282 17.544 1.00 93.62 123 GLY A CA 1
ATOM 1010 C C . GLY A 1 123 ? -5.787 -0.583 17.340 1.00 93.62 123 GLY A C 1
ATOM 1011 O O . GLY A 1 123 ? -5.045 -0.390 16.376 1.00 93.62 123 GLY A O 1
ATOM 1012 N N . GLU A 1 124 ? -5.586 -1.579 18.201 1.00 94.19 124 GLU A N 1
ATOM 1013 C CA . GLU A 1 124 ? -4.465 -2.530 18.098 1.00 94.19 124 GLU A CA 1
ATOM 1014 C C . GLU A 1 124 ? -4.750 -3.714 17.160 1.00 94.19 124 GLU A C 1
ATOM 1016 O O . GLU A 1 124 ? -3.835 -4.404 16.709 1.00 94.19 124 GLU A O 1
ATOM 1021 N N . LYS A 1 125 ? -6.021 -3.954 16.812 1.00 95.31 125 LYS A N 1
ATOM 1022 C CA . LYS A 1 125 ? -6.401 -5.092 15.972 1.00 95.31 125 LYS A CA 1
ATOM 1023 C C . LYS A 1 125 ? -6.057 -4.821 14.510 1.00 95.31 125 LYS A C 1
ATOM 1025 O O . LYS A 1 125 ? -6.652 -3.941 13.884 1.00 95.31 125 LYS A O 1
ATOM 1030 N N . ARG A 1 126 ? -5.174 -5.642 13.935 1.00 96.50 126 ARG A N 1
ATOM 1031 C CA . ARG A 1 126 ? -4.920 -5.675 12.488 1.00 96.50 126 ARG A CA 1
ATOM 1032 C C . ARG A 1 126 ? -6.079 -6.364 11.768 1.00 96.50 126 ARG A C 1
ATOM 1034 O O . ARG A 1 126 ? -6.403 -7.510 12.066 1.00 96.50 126 ARG A O 1
ATOM 1041 N N . LEU A 1 127 ? -6.709 -5.655 10.839 1.00 95.75 127 LEU A N 1
ATOM 1042 C CA . LEU A 1 127 ? -7.833 -6.143 10.038 1.00 95.75 127 LEU A CA 1
ATOM 1043 C C . LEU A 1 127 ? -7.381 -6.676 8.681 1.00 95.75 127 LEU A C 1
ATOM 1045 O O . LEU A 1 127 ? -7.900 -7.686 8.222 1.00 95.75 127 LEU A O 1
ATOM 1049 N N . ILE A 1 128 ? -6.428 -5.988 8.050 1.00 96.38 128 ILE A N 1
ATOM 1050 C CA . ILE A 1 128 ? -5.872 -6.338 6.741 1.00 96.38 128 ILE A CA 1
ATOM 1051 C C . ILE A 1 128 ? -4.354 -6.212 6.799 1.00 96.38 128 ILE A C 1
ATOM 1053 O O . ILE A 1 128 ? -3.830 -5.313 7.456 1.00 96.38 128 ILE A O 1
ATOM 1057 N N . ALA A 1 129 ? -3.674 -7.121 6.108 1.00 96.38 129 ALA A N 1
ATOM 1058 C CA . ALA A 1 129 ? -2.266 -7.042 5.756 1.00 96.38 129 ALA A CA 1
ATOM 1059 C C . ALA A 1 129 ? -2.118 -7.686 4.377 1.00 96.38 129 ALA A C 1
ATOM 1061 O O . ALA A 1 129 ? -2.099 -8.909 4.271 1.00 96.38 129 ALA A O 1
ATOM 1062 N N . ASP A 1 130 ? -2.110 -6.867 3.333 1.00 94.56 130 ASP A N 1
ATOM 1063 C CA . ASP A 1 130 ? -2.154 -7.342 1.951 1.00 94.56 130 ASP A CA 1
ATOM 1064 C C . ASP A 1 130 ? -1.356 -6.408 1.047 1.00 94.56 130 ASP A C 1
ATOM 1066 O O . ASP A 1 130 ? -1.148 -5.240 1.376 1.00 94.56 130 ASP A O 1
ATOM 1070 N N . GLY A 1 131 ? -0.886 -6.905 -0.085 1.00 92.12 131 GLY A N 1
ATOM 1071 C CA . GLY A 1 131 ? -0.032 -6.126 -0.963 1.00 92.12 131 GLY A CA 1
ATOM 1072 C C . GLY A 1 131 ? 0.410 -6.887 -2.192 1.00 92.12 131 GLY A C 1
ATOM 1073 O O . GLY A 1 131 ? -0.032 -8.004 -2.449 1.00 92.12 131 GLY A O 1
ATOM 1074 N N . LEU A 1 132 ? 1.314 -6.260 -2.926 1.00 88.50 132 LEU A N 1
ATOM 1075 C CA . LEU A 1 132 ? 2.021 -6.870 -4.038 1.00 88.50 132 LEU A CA 1
ATOM 1076 C C . LEU A 1 132 ? 3.500 -6.532 -3.904 1.00 88.50 132 LEU A C 1
ATOM 1078 O O . LEU A 1 132 ? 3.846 -5.392 -3.578 1.00 88.50 132 LEU A O 1
ATOM 1082 N N . ASP A 1 133 ? 4.361 -7.524 -4.099 1.00 83.94 133 ASP A N 1
ATOM 1083 C CA . ASP A 1 133 ? 5.783 -7.256 -4.261 1.00 83.94 133 ASP A CA 1
ATOM 1084 C C . ASP A 1 133 ? 6.078 -6.870 -5.714 1.00 83.94 133 ASP A C 1
ATOM 1086 O O . ASP A 1 133 ? 5.239 -6.997 -6.607 1.00 83.94 133 ASP A O 1
ATOM 1090 N N . ALA A 1 134 ? 7.277 -6.353 -5.945 1.00 69.00 134 ALA A N 1
ATOM 1091 C CA . ALA A 1 134 ? 7.644 -5.777 -7.229 1.00 69.00 134 ALA A CA 1
ATOM 1092 C C . ALA A 1 134 ? 7.859 -6.797 -8.366 1.00 69.00 134 ALA A C 1
ATOM 1094 O O . ALA A 1 134 ? 8.130 -6.390 -9.497 1.00 69.00 134 ALA A O 1
ATOM 1095 N N . CYS A 1 135 ? 7.768 -8.095 -8.059 1.00 73.56 135 CYS A N 1
ATOM 1096 C CA . CYS A 1 135 ? 8.103 -9.210 -8.947 1.00 73.56 135 CYS A CA 1
ATOM 1097 C C . CYS A 1 135 ? 7.026 -10.292 -8.983 1.00 73.56 135 CYS A C 1
ATOM 1099 O O . CYS A 1 135 ? 7.240 -11.361 -9.550 1.00 73.56 135 CYS A O 1
ATOM 1101 N N . THR A 1 136 ? 5.875 -10.046 -8.363 1.00 76.31 136 THR A N 1
ATOM 1102 C CA . THR A 1 136 ? 4.772 -10.995 -8.361 1.00 76.31 136 THR A CA 1
ATOM 1103 C C . THR A 1 136 ? 4.199 -11.047 -9.772 1.00 76.31 136 THR A C 1
ATOM 1105 O O . THR A 1 136 ? 3.419 -10.181 -10.151 1.00 76.31 136 THR A O 1
ATOM 1108 N N . GLU A 1 137 ? 4.581 -12.051 -10.558 1.00 74.06 137 GLU A N 1
ATOM 1109 C CA . GLU A 1 137 ? 4.014 -12.281 -11.894 1.00 74.06 137 GLU A CA 1
ATOM 1110 C C . GLU A 1 137 ? 2.938 -13.365 -11.895 1.00 74.06 137 GLU A C 1
ATOM 1112 O O . GLU A 1 137 ? 2.108 -13.402 -12.796 1.00 74.06 137 GLU A O 1
ATOM 1117 N N . ASP A 1 138 ? 2.879 -14.203 -10.864 1.00 79.38 138 ASP A N 1
ATOM 1118 C CA . ASP A 1 138 ? 1.885 -15.266 -10.748 1.00 79.38 138 ASP A CA 1
ATOM 1119 C C . ASP A 1 138 ? 0.965 -15.052 -9.538 1.00 79.38 138 ASP A C 1
ATOM 1121 O O . ASP A 1 138 ? 1.293 -14.368 -8.569 1.00 79.38 138 ASP A O 1
ATOM 1125 N N . GLY A 1 139 ? -0.227 -15.649 -9.594 1.00 86.12 139 GLY A N 1
ATOM 1126 C CA . GLY A 1 139 ? -1.238 -15.520 -8.546 1.00 86.12 139 GLY A CA 1
ATOM 1127 C C . GLY A 1 139 ? -2.114 -14.274 -8.690 1.00 86.12 139 GLY A C 1
ATOM 1128 O O . GLY A 1 139 ? -2.334 -13.768 -9.791 1.00 86.12 139 GLY A O 1
ATOM 1129 N N . SER A 1 140 ? -2.680 -13.817 -7.569 1.00 90.50 140 SER A N 1
ATOM 1130 C CA . SER A 1 140 ? -3.591 -12.668 -7.532 1.00 90.50 140 SER A CA 1
ATOM 1131 C C . SER A 1 140 ? -3.091 -11.588 -6.582 1.00 90.50 140 SER A C 1
ATOM 1133 O O . SER A 1 140 ? -2.680 -11.886 -5.458 1.00 90.50 140 SER A O 1
ATOM 1135 N N . VAL A 1 141 ? -3.184 -10.337 -7.021 1.00 91.69 141 VAL A N 1
ATOM 1136 C CA . VAL A 1 141 ? -2.755 -9.151 -6.271 1.00 91.69 141 VAL A CA 1
ATOM 1137 C C . VAL A 1 141 ? -3.960 -8.288 -5.897 1.00 91.69 141 VAL A C 1
ATOM 1139 O O . VAL A 1 141 ? -4.954 -8.277 -6.634 1.00 91.69 141 VAL A O 1
ATOM 1142 N N . PRO A 1 142 ? -3.925 -7.571 -4.761 1.00 94.81 142 PRO A N 1
ATOM 1143 C CA . PRO A 1 142 ? -4.972 -6.622 -4.418 1.00 94.81 142 PRO A CA 1
ATOM 1144 C C . PRO A 1 142 ? -4.906 -5.405 -5.344 1.00 94.81 142 PRO A C 1
ATOM 1146 O O . PRO A 1 142 ? -3.855 -4.800 -5.519 1.00 94.81 142 PRO A O 1
ATOM 1149 N N . VAL A 1 143 ? -6.055 -5.001 -5.882 1.00 95.06 143 VAL A N 1
ATOM 1150 C CA . VAL A 1 143 ? -6.193 -3.752 -6.656 1.00 95.06 143 VAL A CA 1
ATOM 1151 C C . VAL A 1 143 ? -7.054 -2.721 -5.961 1.00 95.06 143 VAL A C 1
ATOM 1153 O O . VAL A 1 143 ? -6.884 -1.517 -6.153 1.00 95.06 143 VAL A O 1
ATOM 1156 N N . SER A 1 144 ? -7.952 -3.174 -5.088 1.00 96.94 144 SER A N 1
ATOM 1157 C CA . SER A 1 144 ? -8.649 -2.281 -4.182 1.00 96.94 144 SER A CA 1
ATOM 1158 C C . SER A 1 144 ? -8.943 -2.956 -2.855 1.00 96.94 144 SER A C 1
ATOM 1160 O O . SER A 1 144 ? -9.320 -4.123 -2.809 1.00 96.94 144 SER A O 1
ATOM 1162 N N . ILE A 1 145 ? -8.805 -2.199 -1.772 1.00 97.69 145 ILE A N 1
ATOM 1163 C CA . ILE A 1 145 ? -9.291 -2.578 -0.448 1.00 97.69 145 ILE A CA 1
ATOM 1164 C C . ILE A 1 145 ? -10.315 -1.525 -0.043 1.00 97.69 145 ILE A C 1
ATOM 1166 O O . ILE A 1 145 ? -10.026 -0.331 -0.099 1.00 97.69 145 ILE A O 1
ATOM 1170 N N . ALA A 1 146 ? -11.513 -1.943 0.348 1.00 97.50 146 ALA A N 1
ATOM 1171 C CA . ALA A 1 146 ? -12.576 -1.031 0.751 1.00 97.50 146 ALA A CA 1
ATOM 1172 C C . ALA A 1 146 ? -13.160 -1.424 2.108 1.00 97.50 146 ALA A C 1
ATOM 1174 O O . ALA A 1 146 ? -13.441 -2.594 2.359 1.00 97.50 146 ALA A O 1
ATOM 1175 N N . ILE A 1 147 ? -13.392 -0.432 2.965 1.00 96.44 147 ILE A N 1
ATOM 1176 C CA . ILE A 1 147 ? -14.121 -0.577 4.228 1.00 96.44 147 ILE A CA 1
ATOM 1177 C C . ILE A 1 147 ? -15.266 0.428 4.202 1.00 96.44 147 ILE A C 1
ATOM 1179 O O . ILE A 1 147 ? -15.037 1.621 4.010 1.00 96.44 147 ILE A O 1
ATOM 1183 N N . ARG A 1 148 ? -16.500 -0.047 4.377 1.00 94.94 148 ARG A N 1
ATOM 1184 C CA . ARG A 1 148 ? -17.696 0.800 4.525 1.00 94.94 148 ARG A CA 1
ATOM 1185 C C . ARG A 1 148 ? -18.091 0.900 5.991 1.00 94.94 148 ARG A C 1
ATOM 1187 O O . ARG A 1 148 ? -17.760 0.009 6.772 1.00 94.94 148 ARG A O 1
ATOM 1194 N N . ALA A 1 149 ? -18.801 1.964 6.361 1.00 88.25 149 ALA A N 1
ATOM 1195 C CA . ALA A 1 149 ? -19.279 2.151 7.729 1.00 88.25 149 ALA A CA 1
ATOM 1196 C C . ALA A 1 149 ? -20.057 0.915 8.223 1.00 88.25 149 ALA A C 1
ATOM 1198 O O . ALA A 1 149 ? -20.973 0.444 7.554 1.00 88.25 149 ALA A O 1
ATOM 1199 N N . GLY A 1 150 ? -19.641 0.362 9.367 1.00 82.75 150 GLY A N 1
ATOM 1200 C CA . GLY A 1 150 ? -20.223 -0.853 9.955 1.00 82.75 150 GLY A CA 1
ATOM 1201 C C . GLY A 1 150 ? -19.901 -2.171 9.233 1.00 82.75 150 GLY A C 1
ATOM 1202 O O . GLY A 1 150 ? -20.318 -3.224 9.704 1.00 82.75 150 GLY A O 1
ATOM 1203 N N . GLY A 1 151 ? -19.162 -2.139 8.121 1.00 87.12 151 GLY A N 1
ATOM 1204 C CA . GLY A 1 151 ? -18.843 -3.315 7.312 1.00 87.12 151 GLY A CA 1
ATOM 1205 C C . GLY A 1 151 ? -17.454 -3.900 7.571 1.00 87.12 151 GLY A C 1
ATOM 1206 O O . GLY A 1 151 ? -16.554 -3.242 8.096 1.00 87.12 151 GLY A O 1
ATOM 1207 N N . SER A 1 152 ? -17.270 -5.147 7.139 1.00 90.06 152 SER A N 1
ATOM 1208 C CA . SER A 1 152 ? -15.955 -5.787 7.065 1.00 90.06 152 SER A CA 1
ATOM 1209 C C . SER A 1 152 ? -15.158 -5.277 5.856 1.00 90.06 152 SER A C 1
ATOM 1211 O O . SER A 1 152 ? -15.755 -4.888 4.846 1.00 90.06 152 SER A O 1
ATOM 1213 N N . PRO A 1 153 ? -13.816 -5.298 5.915 1.00 94.44 153 PRO A N 1
ATOM 1214 C CA . PRO A 1 153 ? -12.993 -5.000 4.754 1.00 94.44 153 PRO A CA 1
ATOM 1215 C C . PRO A 1 153 ? -13.273 -5.966 3.602 1.00 94.44 153 PRO A C 1
ATOM 1217 O O . PRO A 1 153 ? -13.426 -7.168 3.806 1.00 94.44 153 PRO A O 1
ATOM 1220 N N . THR A 1 154 ? -13.311 -5.436 2.386 1.00 96.75 154 THR A N 1
ATOM 1221 C CA . THR A 1 154 ? -13.393 -6.208 1.143 1.00 96.75 154 THR A CA 1
ATOM 1222 C C . THR A 1 154 ? -12.126 -5.970 0.338 1.00 96.75 154 THR A C 1
ATOM 1224 O O . THR A 1 154 ? -11.716 -4.819 0.182 1.00 96.75 154 THR A O 1
ATOM 1227 N N . VAL A 1 155 ? -11.524 -7.039 -0.179 1.00 97.31 155 VAL A N 1
ATOM 1228 C CA . VAL A 1 155 ? -10.348 -6.965 -1.052 1.00 97.31 155 VAL A CA 1
ATOM 1229 C C . VAL A 1 155 ? -10.750 -7.417 -2.449 1.00 97.31 155 VAL A C 1
ATOM 1231 O O . VAL A 1 155 ? -11.137 -8.566 -2.650 1.00 97.31 155 VAL A O 1
ATOM 1234 N N . THR A 1 156 ? -10.656 -6.511 -3.414 1.00 97.62 156 THR A N 1
ATOM 1235 C CA . THR A 1 156 ? -10.771 -6.831 -4.835 1.00 97.62 156 THR A CA 1
ATOM 1236 C C . THR A 1 156 ? -9.395 -7.214 -5.350 1.00 97.62 156 THR A C 1
ATOM 1238 O O . THR A 1 156 ? -8.428 -6.470 -5.158 1.00 97.62 156 THR A O 1
ATOM 1241 N N . ARG A 1 157 ? -9.318 -8.369 -6.008 1.00 95.88 157 ARG A N 1
ATOM 1242 C CA . ARG A 1 157 ? -8.084 -8.936 -6.546 1.00 95.88 157 ARG A CA 1
ATOM 1243 C C . ARG A 1 157 ? -8.185 -9.107 -8.052 1.00 95.88 157 ARG A C 1
ATOM 1245 O O . ARG A 1 157 ? -9.281 -9.301 -8.570 1.00 95.88 157 ARG A O 1
ATOM 1252 N N . MET A 1 158 ? -7.040 -9.083 -8.717 1.00 94.00 158 MET A N 1
ATOM 1253 C CA . MET A 1 158 ? -6.918 -9.480 -10.117 1.00 94.00 158 MET A CA 1
ATOM 1254 C C . MET A 1 158 ? -5.656 -10.329 -10.320 1.00 94.00 158 MET A C 1
ATOM 1256 O O . MET A 1 158 ? -4.771 -10.297 -9.455 1.00 94.00 158 MET A O 1
ATOM 1260 N N . PRO A 1 159 ? -5.558 -11.105 -11.412 1.00 93.00 159 PRO A N 1
ATOM 1261 C CA . PRO A 1 159 ? -4.335 -11.818 -11.756 1.00 93.00 159 PRO A CA 1
ATOM 1262 C C . PRO A 1 159 ? -3.138 -10.867 -11.839 1.00 93.00 159 PRO A C 1
ATOM 1264 O O . PRO A 1 159 ? -3.232 -9.789 -12.424 1.00 93.00 159 PRO A O 1
ATOM 1267 N N . ALA A 1 160 ? -2.001 -11.270 -11.277 1.00 88.50 160 ALA A N 1
ATOM 1268 C CA . ALA A 1 160 ? -0.814 -10.422 -11.220 1.00 88.50 160 ALA A CA 1
ATOM 1269 C C . ALA A 1 160 ? -0.309 -10.028 -12.620 1.00 88.50 160 ALA A C 1
ATOM 1271 O O . ALA A 1 160 ? -0.004 -8.860 -12.862 1.00 88.50 160 ALA A O 1
ATOM 1272 N N . ARG A 1 161 ? -0.337 -10.967 -13.579 1.00 85.69 161 ARG A N 1
ATOM 1273 C CA . ARG A 1 161 ? -0.010 -10.685 -14.988 1.00 85.69 161 ARG A CA 1
ATOM 1274 C C . ARG A 1 161 ? -0.912 -9.630 -15.606 1.00 85.69 161 ARG A C 1
ATOM 1276 O O . ARG A 1 161 ? -0.411 -8.749 -16.284 1.00 85.69 161 ARG A O 1
ATOM 1283 N N . GLU A 1 162 ? -2.216 -9.707 -15.358 1.00 89.06 162 GLU A N 1
ATOM 1284 C CA . GLU A 1 162 ? -3.184 -8.751 -15.902 1.00 89.06 162 GLU A CA 1
ATOM 1285 C C . GLU A 1 162 ? -2.986 -7.361 -15.282 1.00 89.06 162 GLU A C 1
ATOM 1287 O O . GLU A 1 162 ? -3.037 -6.349 -15.981 1.00 89.06 162 GLU A O 1
ATOM 1292 N N . PHE A 1 163 ? -2.671 -7.301 -13.983 1.00 88.75 163 PHE A N 1
ATOM 1293 C CA . PHE A 1 163 ? -2.293 -6.048 -13.337 1.00 88.75 163 PHE A CA 1
ATOM 1294 C C . PHE A 1 163 ? -1.042 -5.447 -13.986 1.00 88.75 163 PHE A C 1
ATOM 1296 O O . PHE A 1 163 ? -1.068 -4.288 -14.386 1.00 88.75 163 PHE A O 1
ATOM 1303 N N . ILE A 1 164 ? 0.034 -6.223 -14.133 1.00 82.12 164 ILE A N 1
ATOM 1304 C CA . ILE A 1 164 ? 1.323 -5.737 -14.645 1.00 82.12 164 ILE A CA 1
ATOM 1305 C C . ILE A 1 164 ? 1.237 -5.390 -16.135 1.00 82.12 164 ILE A C 1
ATOM 1307 O O . ILE A 1 164 ? 1.514 -4.257 -16.523 1.00 82.12 164 ILE A O 1
ATOM 1311 N N . TRP A 1 165 ? 0.834 -6.346 -16.967 1.00 81.88 165 TRP A N 1
ATOM 1312 C CA . TRP A 1 165 ? 0.939 -6.270 -18.425 1.00 81.88 165 TRP A CA 1
ATOM 1313 C C . TRP A 1 165 ? -0.330 -5.746 -19.104 1.00 81.88 165 TRP A C 1
ATOM 1315 O O . TRP A 1 165 ? -0.275 -5.315 -20.251 1.00 81.88 165 TRP A O 1
ATOM 1325 N N . GLY A 1 166 ? -1.459 -5.709 -18.392 1.00 74.50 166 GLY A N 1
ATOM 1326 C CA . GLY A 1 166 ? -2.769 -5.512 -19.012 1.00 74.50 166 GLY A CA 1
ATOM 1327 C C . GLY A 1 166 ? -3.327 -6.801 -19.614 1.00 74.50 166 GLY A C 1
ATOM 1328 O O . GLY A 1 166 ? -2.671 -7.843 -19.607 1.00 74.50 166 GLY A O 1
ATOM 1329 N N . SER A 1 167 ? -4.577 -6.719 -20.068 1.00 60.03 167 SER A N 1
ATOM 1330 C CA . SER A 1 167 ? -5.298 -7.771 -20.798 1.00 60.03 167 SER A CA 1
ATOM 1331 C C . SER A 1 167 ? -5.024 -7.717 -22.294 1.00 60.03 167 SER A C 1
ATOM 1333 O O . SER A 1 167 ? -5.072 -6.577 -22.815 1.00 60.03 167 SER A O 1
#

Nearest PDB structures (foldseek):
  8ghn-assembly1_A  TM=4.772E-01  e=5.997E+00  Saccharomyces cerevisiae
  8ghl-assembly1_G  TM=4.155E-01  e=5.393E+00  Saccharomyces cerevisiae
  8ghn-assembly1_G  TM=4.155E-01  e=5.393E+00  Saccharomyces cerevisiae
  1um2-assembly2_B  TM=1.803E-01  e=4.019E-01  Saccharomyces cerevisiae
  7tqd-assembly1_A  TM=1.781E-01  e=8.241E+00  Enterobacter cloacae

Sequence (167 aa):
MLRIVFLVLLWSSQTAWADQLYVFVGVDCTPQRIQIKFERAWNGEGELMLTQRRPNRWFTEELRKVDSDDDIHFQTKPISKTVLCHLGNVEFRVVVNPQFAPGWHPVGHCATRTGARVEIYRGEKRLIADGLDACTEDGSVPVSIAIRAGGSPTVTRMPAREFIWGS

Solvent-accessible surface area (backbone atoms only — not comparable to full-atom values): 9608 Å² total; per-residue (Å²): 144,86,76,72,74,74,70,61,72,74,73,68,71,67,77,80,72,74,89,43,82,37,48,33,46,34,57,47,66,40,55,60,32,40,39,35,36,50,48,71,31,55,44,71,57,27,56,50,51,64,72,62,70,47,100,50,44,40,53,23,62,73,18,45,43,75,51,88,71,61,104,84,53,82,50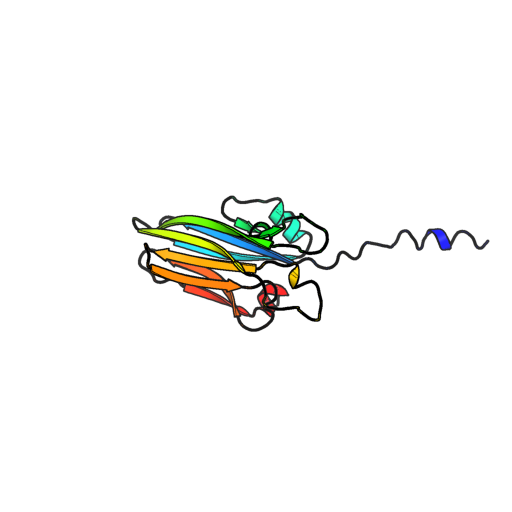,73,44,78,35,71,48,78,47,82,32,46,38,63,93,44,63,30,45,38,36,41,34,49,21,68,51,86,76,87,55,99,83,58,75,38,86,81,37,43,13,38,30,41,34,35,25,52,79,89,48,72,78,45,78,52,49,39,40,41,64,56,58,70,62,70,27,61,39,32,41,38,34,42,64,98,51,71,77,45,75,44,66,44,47,20,44,44,66,74,75,48,130

Radius of gyration: 20.3 Å; Cα contacts (8 Å, |Δi|>4): 321; chains: 1; bounding box: 52×30×72 Å

pLDDT: mean 80.86, std 18.31, range [39.25, 98.0]

Foldseek 3Di:
DPPPVVVVVVVPPPPPPDKDKWWKWFWDADLFKTKIFIAIDIDVVNVVVVVVDDPRMDTLLVQWDFDPPDDPDGDIDGHKDWDWHHNNNFIKIKIKIWAADPDDDPVDDNRVDIWIWIWIDRVPDTQDTFIDHSPQQADKHFGMWMDGRVDRIDTDIDGSNCRGPND